Protein AF-A0A967WG06-F1 (afdb_monomer)

Secondary structure (DSSP, 8-state):
-HHHHHHHHHHHHHHHH-TTS-HHHHHHHHHHHHHHHH-TTS-HHHHHHHHHHHHHHHHHHHHHTTSTT-

Radius of gyration: 13.31 Å; Cα contacts (8 Å, |Δi|>4): 32; cha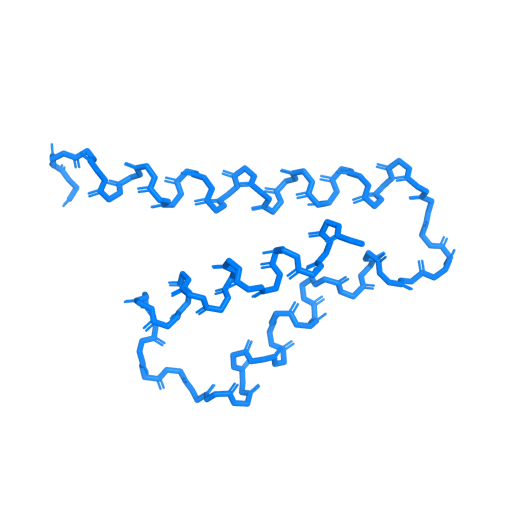ins: 1; bounding box: 40×15×35 Å

Nearest PDB structures (foldseek):
  8j5t-assembly1_D  TM=5.555E-01  e=4.656E+00  Mycobacterium tuberculosis H37Rv

Foldseek 3Di:
DLLVVLLVLQLVLCCVVPVVDDPVNSNVVSCVLLVLLVDPPRDPVRNVVSSVVSVVVSVCSVVVVVDPDD

Solvent-accessible surface area (backbone atoms only — not comparable to full-atom values): 4171 Å² total; per-residue (Å²): 110,71,66,58,57,47,50,55,50,51,51,55,55,42,51,73,76,41,66,86,54,52,73,64,62,50,48,50,52,50,50,62,73,46,42,60,68,70,38,85,86,51,54,70,70,58,34,50,52,51,56,51,50,54,50,51,54,52,50,50,57,58,50,57,76,71,49,91,86,125

pLDDT: mean 91.94, std 9.08, range [52.28, 97.94]

Mean predicted aligned error: 3.81 Å

St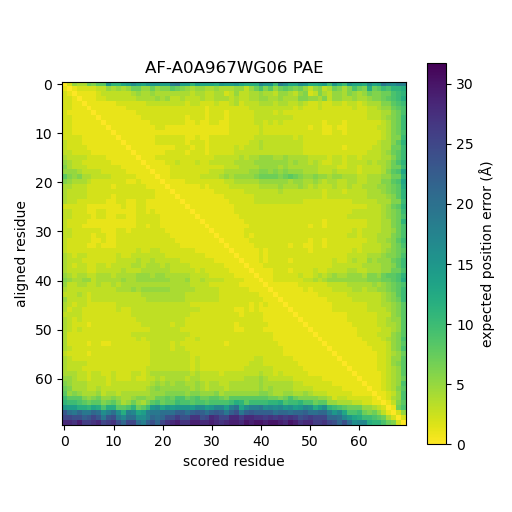ructure (mmCIF, N/CA/C/O backbone):
data_AF-A0A967WG06-F1
#
_entry.id   AF-A0A967WG06-F1
#
loop_
_atom_site.group_PDB
_atom_site.id
_atom_site.type_symbol
_atom_site.label_atom_id
_atom_site.label_alt_id
_atom_site.label_comp_id
_atom_site.label_asym_id
_atom_site.label_entity_id
_atom_site.label_seq_id
_atom_site.pdbx_PDB_ins_code
_atom_site.Cartn_x
_atom_site.Cartn_y
_atom_site.Cartn_z
_atom_site.occupancy
_atom_site.B_iso_or_equiv
_atom_site.auth_seq_id
_atom_site.auth_comp_id
_atom_site.auth_asym_id
_atom_site.auth_atom_id
_atom_site.pdbx_PDB_model_num
ATOM 1 N N . GLN A 1 1 ? 5.875 10.262 -6.746 1.00 72.19 1 GLN A N 1
ATOM 2 C CA . GLN A 1 1 ? 4.754 11.102 -6.265 1.00 72.19 1 GLN A CA 1
ATOM 3 C C . GLN A 1 1 ? 3.511 10.278 -5.917 1.00 72.19 1 GLN A C 1
ATOM 5 O O . GLN A 1 1 ? 3.054 10.391 -4.793 1.00 72.19 1 GLN A O 1
ATOM 10 N N . ALA A 1 2 ? 3.004 9.396 -6.793 1.00 76.75 2 ALA A N 1
ATOM 11 C CA . ALA A 1 2 ? 1.849 8.534 -6.472 1.00 76.75 2 ALA A CA 1
ATOM 12 C C . ALA A 1 2 ? 2.072 7.589 -5.269 1.00 76.75 2 ALA A C 1
ATOM 14 O O . ALA A 1 2 ? 1.201 7.489 -4.413 1.00 76.75 2 ALA A O 1
ATOM 15 N N . ALA A 1 3 ? 3.249 6.957 -5.165 1.00 80.38 3 ALA A N 1
ATOM 16 C CA . ALA A 1 3 ? 3.589 6.103 -4.022 1.00 80.38 3 ALA A CA 1
ATOM 17 C C . ALA A 1 3 ? 3.539 6.860 -2.680 1.00 80.38 3 ALA A C 1
ATOM 19 O O . ALA A 1 3 ? 2.980 6.343 -1.728 1.00 80.38 3 ALA A O 1
ATOM 20 N N . TRP A 1 4 ? 4.007 8.116 -2.638 1.00 85.94 4 TRP A N 1
ATOM 21 C CA . TRP A 1 4 ? 3.940 8.962 -1.436 1.00 85.94 4 TRP A CA 1
ATOM 22 C C . TRP A 1 4 ? 2.498 9.207 -0.972 1.00 85.94 4 TRP A C 1
ATOM 24 O O . TRP A 1 4 ? 2.173 8.990 0.191 1.00 85.94 4 TRP A O 1
ATOM 34 N N . TYR A 1 5 ? 1.612 9.604 -1.893 1.00 90.44 5 TYR A N 1
ATOM 35 C CA . TYR A 1 5 ? 0.192 9.785 -1.570 1.00 90.44 5 TYR A CA 1
ATOM 36 C C . TYR A 1 5 ? -0.458 8.489 -1.077 1.00 90.44 5 TYR A C 1
ATOM 38 O O . TYR A 1 5 ? -1.292 8.520 -0.173 1.00 90.44 5 TYR A O 1
ATOM 46 N N . LEU A 1 6 ? -0.072 7.348 -1.654 1.00 93.06 6 LEU A N 1
ATOM 47 C CA . LEU A 1 6 ? -0.558 6.048 -1.209 1.00 93.06 6 LEU A CA 1
ATOM 48 C C . LEU A 1 6 ? -0.028 5.682 0.178 1.00 93.06 6 LEU A C 1
ATOM 50 O O . LEU A 1 6 ? -0.812 5.167 0.967 1.00 93.06 6 LEU A O 1
ATOM 54 N N . SER A 1 7 ? 1.223 6.001 0.522 1.00 95.31 7 SER A N 1
ATOM 55 C CA . SER A 1 7 ? 1.749 5.805 1.879 1.00 95.31 7 SER A CA 1
ATOM 56 C C . SER A 1 7 ? 0.903 6.541 2.923 1.00 95.31 7 SER A C 1
ATOM 58 O O . SER A 1 7 ? 0.487 5.938 3.910 1.00 95.31 7 SER A O 1
ATOM 60 N N . GLU A 1 8 ? 0.581 7.818 2.691 1.00 95.56 8 GLU A N 1
ATOM 61 C CA . GLU A 1 8 ? -0.253 8.607 3.611 1.00 95.56 8 GLU A CA 1
ATOM 62 C C . GLU A 1 8 ? -1.685 8.060 3.717 1.00 95.56 8 GLU A C 1
ATOM 64 O O . GLU A 1 8 ? -2.247 7.973 4.812 1.00 95.56 8 GLU A O 1
ATOM 69 N N . ALA A 1 9 ? -2.285 7.676 2.587 1.00 95.12 9 ALA A N 1
ATOM 70 C CA . ALA A 1 9 ? -3.634 7.118 2.561 1.00 95.12 9 ALA A CA 1
ATOM 71 C C . ALA A 1 9 ? -3.706 5.753 3.267 1.00 95.12 9 ALA A C 1
ATOM 73 O O . ALA A 1 9 ? -4.627 5.518 4.050 1.00 95.12 9 ALA A O 1
ATOM 74 N N . LEU A 1 10 ? -2.719 4.880 3.038 1.00 96.12 10 LEU A N 1
ATOM 75 C CA . LEU A 1 10 ? -2.590 3.588 3.717 1.00 96.12 10 LEU A CA 1
ATOM 76 C C . LEU A 1 10 ? -2.383 3.769 5.220 1.00 96.12 10 LEU A C 1
ATOM 78 O O . LEU A 1 10 ? -3.000 3.051 6.007 1.00 96.12 10 LEU A O 1
ATOM 82 N N . TRP A 1 11 ? -1.568 4.743 5.632 1.00 96.88 11 TRP A N 1
ATOM 83 C CA . TRP A 1 11 ? -1.361 5.058 7.044 1.00 96.88 11 TRP A CA 1
ATOM 84 C C . TRP A 1 11 ? -2.673 5.431 7.733 1.00 96.88 11 TRP A C 1
ATOM 86 O O . TRP A 1 11 ? -3.033 4.837 8.745 1.00 96.88 11 TRP A O 1
ATOM 96 N N . ARG A 1 12 ? -3.433 6.367 7.152 1.00 95.19 12 ARG A N 1
ATOM 97 C CA . ARG A 1 12 ? -4.731 6.785 7.706 1.00 95.19 12 ARG A CA 1
ATOM 98 C C . ARG A 1 12 ? -5.711 5.617 7.763 1.00 95.19 12 ARG A C 1
ATOM 100 O O . ARG A 1 12 ? -6.234 5.315 8.832 1.00 95.19 12 ARG A O 1
ATOM 107 N N . ALA A 1 13 ? -5.893 4.912 6.647 1.00 94.19 13 ALA A N 1
ATOM 108 C CA . ALA A 1 13 ? -6.824 3.790 6.572 1.00 94.19 13 ALA A CA 1
ATOM 109 C C . ALA A 1 13 ? -6.493 2.689 7.595 1.00 94.19 13 ALA A C 1
ATOM 111 O O . ALA A 1 13 ? -7.390 2.202 8.282 1.00 94.19 13 ALA A O 1
ATOM 112 N N . SER A 1 14 ? -5.214 2.329 7.732 1.00 94.94 14 SER A N 1
ATOM 113 C CA . SER A 1 14 ? -4.766 1.309 8.687 1.00 94.94 14 SER A CA 1
ATOM 114 C C . SER A 1 14 ? -4.841 1.779 10.139 1.00 94.94 14 SER A C 1
ATOM 116 O O . SER A 1 14 ? -5.204 0.978 10.991 1.00 94.94 14 SER A O 1
ATOM 118 N N . SER A 1 15 ? -4.583 3.057 10.439 1.00 95.62 15 SER A N 1
ATOM 119 C CA . SER A 1 15 ? -4.757 3.601 11.797 1.00 95.62 15 SER A CA 1
ATOM 120 C C . SER A 1 15 ? -6.205 3.519 12.293 1.00 95.62 15 SER A C 1
ATOM 122 O O . SER A 1 15 ? -6.443 3.334 13.480 1.00 95.62 15 SER A O 1
ATOM 124 N N . GLU A 1 16 ? -7.173 3.597 11.378 1.00 92.69 16 GLU A N 1
ATOM 125 C CA . GLU A 1 16 ? -8.599 3.508 11.699 1.00 92.69 16 GLU A CA 1
ATOM 126 C C . GLU A 1 16 ? -9.094 2.054 11.783 1.00 92.69 16 GLU A C 1
ATOM 128 O O . GLU A 1 16 ? -9.976 1.752 12.580 1.00 92.69 16 GLU A O 1
ATOM 133 N N . MET A 1 17 ? -8.562 1.151 10.951 1.00 90.94 17 MET A N 1
ATOM 134 C CA . MET A 1 17 ? -9.010 -0.254 10.881 1.00 90.94 17 MET A CA 1
ATOM 135 C C . MET A 1 17 ? -8.272 -1.180 11.838 1.00 90.94 17 MET A C 1
ATOM 137 O O . MET A 1 17 ? -8.805 -2.214 12.224 1.00 90.94 17 MET A O 1
ATOM 141 N N . GLN A 1 18 ? -7.025 -0.843 12.148 1.00 93.88 18 GLN A N 1
ATOM 142 C CA . GLN A 1 18 ? -6.125 -1.616 12.993 1.00 93.88 18 GLN A CA 1
ATOM 143 C C . GLN A 1 18 ? -5.451 -0.647 13.975 1.00 93.88 18 GLN A C 1
ATOM 145 O O . GLN A 1 18 ? -4.256 -0.358 13.838 1.00 93.88 18 GLN A O 1
ATOM 150 N N . PRO A 1 19 ? -6.220 -0.076 14.924 1.00 95.12 19 PRO A N 1
ATOM 151 C CA . PRO A 1 19 ? -5.694 0.900 15.877 1.00 95.12 19 PRO A CA 1
ATOM 152 C C . PRO A 1 19 ? -4.604 0.300 16.773 1.00 95.12 19 PRO A C 1
ATOM 154 O O . PRO A 1 19 ? -3.649 0.995 17.103 1.00 95.12 19 PRO A O 1
ATOM 157 N N . ASP A 1 20 ? -4.712 -0.994 17.079 1.00 96.94 20 ASP A N 1
ATOM 158 C CA . ASP A 1 20 ? -3.782 -1.724 17.949 1.00 96.94 20 ASP A CA 1
ATOM 159 C C . ASP A 1 20 ? -2.503 -2.185 17.229 1.00 96.94 20 ASP A C 1
ATOM 161 O O . ASP A 1 20 ? -1.622 -2.761 17.857 1.00 96.94 20 ASP A O 1
ATOM 165 N N . LEU A 1 21 ? -2.395 -1.964 15.911 1.00 96.50 21 LEU A N 1
ATOM 166 C CA . LEU A 1 21 ? -1.169 -2.265 15.175 1.00 96.50 21 LEU A CA 1
ATOM 167 C C . LEU A 1 21 ? -0.090 -1.247 15.551 1.00 96.50 21 LEU A C 1
ATOM 169 O O . LEU A 1 21 ? -0.313 -0.030 15.444 1.00 96.50 21 LEU A O 1
ATOM 173 N N . GLU A 1 22 ? 1.086 -1.739 15.936 1.00 97.69 22 GLU A N 1
ATOM 174 C CA . GLU A 1 22 ? 2.181 -0.870 16.344 1.00 97.69 22 GLU A CA 1
ATOM 175 C C . GLU A 1 22 ? 2.610 0.046 15.181 1.00 97.69 22 GLU A C 1
ATOM 177 O O . GLU A 1 22 ? 2.599 -0.360 14.012 1.00 97.69 22 GLU A O 1
ATOM 182 N N . PRO A 1 23 ? 2.978 1.313 15.452 1.00 96.44 23 PRO A N 1
ATOM 183 C CA . PRO A 1 23 ? 3.361 2.262 14.408 1.00 96.44 23 PRO A CA 1
ATOM 184 C C . PRO A 1 23 ? 4.485 1.770 13.487 1.00 96.44 23 PRO A C 1
ATOM 186 O O . PRO A 1 23 ? 4.445 2.047 12.288 1.00 96.44 23 PRO A O 1
ATOM 189 N N . GLU A 1 24 ? 5.463 1.049 14.038 1.00 97.25 24 GLU A N 1
ATOM 190 C CA . GLU A 1 24 ? 6.597 0.501 13.289 1.00 97.25 24 GLU A CA 1
ATOM 191 C C . GLU A 1 24 ? 6.152 -0.626 12.352 1.00 97.25 24 GLU A C 1
ATOM 193 O O . GLU A 1 24 ? 6.375 -0.534 11.148 1.00 97.25 24 GLU A O 1
ATOM 198 N N . GLU A 1 25 ? 5.397 -1.601 12.860 1.00 97.81 25 GLU A N 1
ATOM 199 C CA . GLU A 1 25 ? 4.834 -2.698 12.061 1.00 97.81 25 GLU A CA 1
ATOM 200 C C . GLU A 1 25 ? 3.916 -2.174 10.943 1.00 97.81 25 GLU A C 1
ATOM 202 O O . GLU A 1 25 ? 3.959 -2.642 9.801 1.00 97.81 25 GLU A O 1
ATOM 207 N N . ARG A 1 26 ? 3.113 -1.141 11.237 1.00 97.75 26 ARG A N 1
ATOM 208 C CA . ARG A 1 26 ? 2.284 -0.450 10.238 1.00 97.75 26 ARG A CA 1
ATOM 209 C C . ARG A 1 26 ? 3.143 0.160 9.136 1.00 97.75 26 ARG A C 1
ATOM 211 O O . ARG A 1 26 ? 2.812 0.034 7.955 1.00 97.75 26 ARG A O 1
ATOM 218 N N . TRP A 1 27 ? 4.217 0.850 9.511 1.00 97.44 27 TRP A N 1
ATOM 219 C CA . TRP A 1 27 ? 5.109 1.480 8.547 1.00 97.44 27 TRP A CA 1
ATOM 220 C C . TRP A 1 27 ? 5.829 0.441 7.687 1.00 97.44 27 TRP A C 1
ATOM 222 O O . TRP A 1 27 ? 5.839 0.569 6.464 1.00 97.44 27 TRP A O 1
ATOM 232 N N . GLU A 1 28 ? 6.349 -0.624 8.293 1.00 97.94 28 GLU A N 1
ATOM 233 C CA . GLU A 1 28 ? 6.993 -1.729 7.583 1.00 97.94 28 GLU A CA 1
ATOM 234 C C . GLU A 1 28 ? 6.051 -2.385 6.571 1.00 97.94 28 GLU A C 1
ATOM 236 O O . GLU A 1 28 ? 6.434 -2.589 5.419 1.00 97.94 28 GLU A O 1
ATOM 241 N N . ALA A 1 29 ? 4.795 -2.634 6.949 1.00 97.06 29 ALA A N 1
ATOM 242 C CA . ALA A 1 29 ? 3.796 -3.194 6.045 1.00 97.06 29 ALA A CA 1
ATOM 243 C C . ALA A 1 29 ? 3.510 -2.276 4.843 1.00 97.06 29 ALA A C 1
ATOM 245 O O . ALA A 1 29 ? 3.414 -2.745 3.705 1.00 97.06 29 ALA A O 1
ATOM 246 N N . ILE A 1 30 ? 3.408 -0.961 5.068 1.00 96.88 30 ILE A N 1
ATOM 247 C CA . ILE A 1 30 ? 3.203 0.030 3.999 1.00 96.88 30 ILE A CA 1
ATOM 248 C C . ILE A 1 30 ? 4.407 0.063 3.055 1.00 96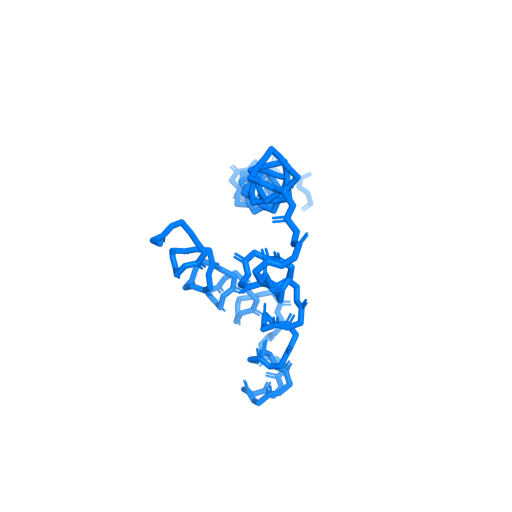.88 30 ILE A C 1
ATOM 250 O O . ILE A 1 30 ? 4.238 0.057 1.833 1.00 96.88 30 ILE A O 1
ATOM 254 N N . GLN A 1 31 ? 5.618 0.061 3.610 1.00 96.38 31 GLN A N 1
ATOM 255 C CA . GLN A 1 31 ? 6.852 0.073 2.833 1.00 96.38 31 GLN A CA 1
ATOM 256 C C . GLN A 1 31 ? 7.014 -1.216 2.024 1.00 96.38 31 GLN A C 1
ATOM 258 O O . GLN A 1 31 ? 7.343 -1.148 0.842 1.00 96.38 31 GLN A O 1
ATOM 263 N N . ALA A 1 32 ? 6.714 -2.375 2.613 1.00 96.50 32 ALA A N 1
ATOM 264 C CA . ALA A 1 32 ? 6.745 -3.660 1.922 1.00 96.50 32 ALA A CA 1
ATOM 265 C C . ALA A 1 32 ? 5.742 -3.704 0.759 1.00 96.50 32 ALA A C 1
ATOM 267 O O . ALA A 1 32 ? 6.085 -4.140 -0.340 1.00 96.50 32 ALA A O 1
ATOM 268 N N . LEU A 1 33 ? 4.525 -3.190 0.964 1.00 95.75 33 LEU A N 1
ATOM 269 C CA . LEU A 1 33 ? 3.497 -3.129 -0.076 1.00 95.75 33 LEU A CA 1
ATOM 270 C C . LEU A 1 33 ? 3.902 -2.222 -1.252 1.00 95.75 33 LEU A C 1
ATOM 272 O O . LEU A 1 33 ? 3.573 -2.512 -2.404 1.00 95.75 33 LEU A O 1
ATOM 276 N N . LEU A 1 34 ? 4.606 -1.122 -0.973 1.00 96.25 34 LEU A N 1
ATOM 277 C CA . LEU A 1 34 ? 5.028 -0.142 -1.976 1.00 96.25 34 LEU A CA 1
ATOM 278 C C . LEU A 1 34 ? 6.434 -0.391 -2.534 1.00 96.25 34 LEU A C 1
ATOM 280 O O . LEU A 1 34 ? 6.818 0.280 -3.493 1.00 96.25 34 LEU A O 1
ATOM 284 N N . ALA A 1 35 ? 7.183 -1.360 -2.002 1.00 95.69 35 ALA A N 1
ATOM 285 C CA . ALA A 1 35 ? 8.555 -1.648 -2.416 1.00 95.69 35 ALA A CA 1
ATOM 286 C C . ALA A 1 35 ? 8.724 -1.785 -3.945 1.00 95.69 35 ALA A C 1
ATOM 288 O O . ALA A 1 35 ? 9.606 -1.116 -4.491 1.00 95.69 35 ALA A O 1
ATOM 289 N N . PRO A 1 36 ? 7.851 -2.502 -4.689 1.00 94.44 36 PRO A N 1
ATOM 290 C CA . PRO A 1 36 ? 8.020 -2.633 -6.140 1.00 94.44 36 PRO A CA 1
ATOM 291 C C . PRO A 1 36 ? 7.829 -1.313 -6.906 1.00 94.44 36 PRO A C 1
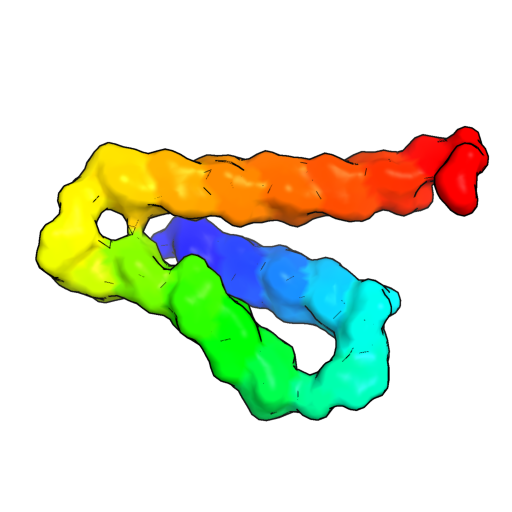ATOM 293 O O . PRO A 1 36 ? 8.310 -1.158 -8.025 1.00 94.44 36 PRO A O 1
ATOM 296 N N . ALA A 1 37 ? 7.143 -0.325 -6.321 1.00 93.75 37 ALA A N 1
ATOM 297 C CA . ALA A 1 37 ? 7.004 0.997 -6.929 1.00 93.75 37 ALA A CA 1
ATOM 298 C C . ALA A 1 37 ? 8.304 1.817 -6.866 1.00 93.75 37 ALA A C 1
ATOM 300 O O . ALA A 1 37 ? 8.476 2.751 -7.655 1.00 93.75 37 ALA A O 1
ATOM 301 N N . HIS A 1 38 ? 9.204 1.466 -5.945 1.00 92.00 38 HIS A N 1
ATOM 302 C CA . HIS A 1 38 ? 10.508 2.097 -5.750 1.00 92.00 38 HIS A CA 1
ATOM 303 C C . HIS A 1 38 ? 11.659 1.316 -6.390 1.00 92.00 38 HIS A C 1
ATOM 305 O O . HIS A 1 38 ? 12.732 1.882 -6.588 1.00 92.00 38 HIS A O 1
ATOM 311 N N . ASP A 1 39 ? 11.425 0.056 -6.745 1.00 94.81 39 ASP A N 1
ATOM 312 C CA . ASP A 1 39 ? 12.411 -0.811 -7.377 1.00 94.81 39 ASP A CA 1
ATOM 313 C C . ASP A 1 39 ? 12.745 -0.320 -8.802 1.00 94.81 39 ASP A C 1
ATOM 315 O O . ASP A 1 39 ? 11.841 -0.230 -9.642 1.00 94.81 39 ASP A O 1
ATOM 319 N N . PRO A 1 40 ? 14.004 0.041 -9.116 1.00 93.88 40 PRO A N 1
ATOM 320 C CA . PRO A 1 40 ? 14.389 0.482 -10.455 1.00 93.88 40 PRO A CA 1
ATOM 321 C C . PRO A 1 40 ? 14.208 -0.601 -11.527 1.00 93.88 40 PRO A C 1
ATOM 323 O O . PRO A 1 40 ? 13.949 -0.242 -12.676 1.00 93.88 40 PRO A O 1
ATOM 326 N N . ASP A 1 41 ? 14.260 -1.880 -11.156 1.00 97.25 41 ASP A N 1
ATOM 327 C CA . ASP A 1 41 ? 14.212 -3.012 -12.081 1.00 97.25 41 ASP A CA 1
ATOM 328 C C . ASP A 1 41 ? 12.779 -3.370 -12.502 1.00 97.25 41 ASP A C 1
ATOM 330 O O . ASP A 1 41 ? 12.574 -4.040 -13.515 1.00 97.25 41 ASP A O 1
ATOM 334 N N . VAL A 1 42 ? 11.766 -2.869 -11.786 1.00 95.62 42 VAL A N 1
ATOM 335 C CA . VAL A 1 42 ? 10.358 -3.081 -12.147 1.00 95.62 42 VAL A CA 1
ATOM 336 C C . VAL A 1 42 ? 9.945 -2.133 -13.290 1.00 95.62 42 VAL A C 1
ATOM 338 O O . VAL A 1 42 ? 10.039 -0.901 -13.150 1.00 95.62 42 VAL A O 1
ATOM 341 N N . PRO A 1 43 ? 9.425 -2.656 -14.417 1.00 97.25 43 PRO A N 1
ATOM 342 C CA . PRO A 1 43 ? 8.943 -1.849 -15.532 1.00 97.25 43 PRO A CA 1
ATOM 343 C C . PRO A 1 43 ? 7.844 -0.853 -15.141 1.00 97.25 43 PRO A C 1
ATOM 345 O O . PRO A 1 43 ? 6.954 -1.132 -14.337 1.00 97.25 43 PRO A O 1
ATOM 348 N N . ALA A 1 44 ? 7.853 0.326 -15.770 1.00 94.56 44 ALA A N 1
ATOM 349 C CA . ALA A 1 44 ? 6.874 1.380 -15.494 1.00 94.56 44 ALA A CA 1
ATOM 350 C C . ALA A 1 44 ? 5.393 0.941 -15.620 1.00 94.56 44 ALA A C 1
ATOM 352 O O . ALA A 1 44 ? 4.598 1.352 -14.770 1.00 94.56 44 ALA A O 1
ATOM 353 N N . PRO A 1 45 ? 4.989 0.101 -16.600 1.00 96.31 45 PRO A N 1
ATOM 354 C CA . PRO A 1 45 ? 3.614 -0.398 -16.674 1.00 96.31 45 PRO A CA 1
ATOM 355 C C . PRO A 1 45 ? 3.213 -1.248 -15.463 1.00 96.31 45 PRO A C 1
ATOM 357 O O . PRO A 1 45 ? 2.092 -1.137 -14.974 1.00 96.31 45 PRO A O 1
ATOM 360 N N . GLU A 1 46 ? 4.135 -2.058 -14.944 1.00 96.19 46 GLU A N 1
ATOM 361 C CA . GLU A 1 46 ? 3.899 -2.919 -13.782 1.00 96.19 46 GLU A CA 1
ATOM 362 C C . GLU A 1 46 ? 3.782 -2.091 -12.501 1.00 96.19 46 GLU A C 1
ATOM 364 O O . GLU A 1 46 ? 2.854 -2.292 -11.716 1.00 96.19 46 GLU A O 1
ATOM 369 N N . LYS A 1 47 ? 4.632 -1.065 -12.347 1.00 95.56 47 LYS A N 1
ATOM 370 C CA . LYS A 1 47 ? 4.495 -0.060 -11.278 1.00 95.56 47 LYS A CA 1
ATOM 371 C C . LYS A 1 47 ? 3.127 0.615 -11.321 1.00 95.56 47 LYS A C 1
ATOM 373 O O . LYS A 1 47 ? 2.466 0.748 -10.294 1.00 95.56 47 LYS A O 1
ATOM 378 N N . ALA A 1 48 ? 2.690 1.038 -12.507 1.00 95.25 48 ALA A N 1
ATOM 379 C CA . ALA A 1 48 ? 1.397 1.690 -12.681 1.00 95.25 48 ALA A CA 1
ATOM 380 C C . ALA A 1 48 ? 0.231 0.750 -12.333 1.00 95.25 48 ALA A C 1
ATOM 382 O O . ALA A 1 48 ? -0.703 1.170 -11.648 1.00 95.25 48 ALA A O 1
ATOM 383 N N . LEU A 1 49 ? 0.306 -0.519 -12.745 1.00 96.56 49 LEU A N 1
ATOM 384 C CA . LEU A 1 49 ? -0.693 -1.535 -12.419 1.00 96.56 49 LEU A CA 1
ATOM 385 C C . LEU A 1 49 ? -0.786 -1.769 -10.905 1.00 96.56 49 LEU A C 1
ATOM 387 O O . LEU A 1 49 ? -1.889 -1.761 -10.357 1.00 96.56 49 LEU A O 1
ATOM 391 N N . LEU A 1 50 ? 0.355 -1.923 -10.226 1.00 95.44 50 LEU A N 1
ATOM 392 C CA . LEU A 1 50 ? 0.417 -2.094 -8.773 1.00 95.44 50 LEU A CA 1
ATOM 393 C C . LEU A 1 50 ? -0.211 -0.903 -8.044 1.00 95.44 50 LEU A C 1
ATOM 395 O O . LEU A 1 50 ? -1.134 -1.075 -7.247 1.00 95.44 50 LEU A O 1
ATOM 399 N N . LEU A 1 51 ? 0.262 0.311 -8.337 1.00 95.62 51 LEU A N 1
ATOM 400 C CA . LEU A 1 51 ? -0.221 1.527 -7.680 1.00 95.62 51 LEU A CA 1
ATOM 401 C C . LEU A 1 51 ? -1.713 1.750 -7.953 1.00 95.62 51 LEU A C 1
ATOM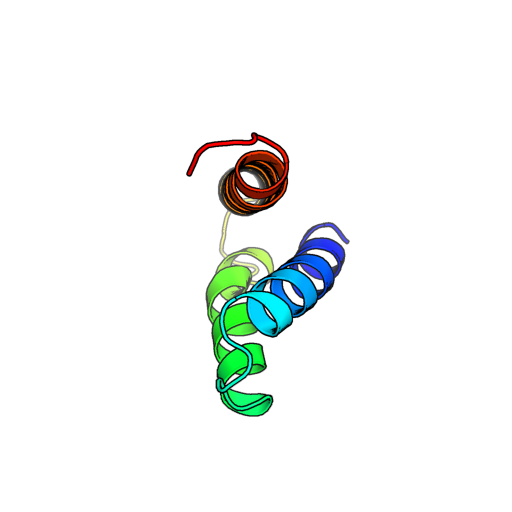 403 O O . LEU A 1 51 ? -2.462 2.098 -7.040 1.00 95.62 51 LEU A O 1
ATOM 407 N N . GLY A 1 52 ? -2.165 1.484 -9.182 1.00 96.50 52 GLY A N 1
ATOM 408 C CA . GLY A 1 52 ? -3.579 1.524 -9.543 1.00 96.50 52 GLY A CA 1
ATOM 409 C C . GLY A 1 52 ? -4.410 0.521 -8.743 1.00 96.50 52 GLY A C 1
ATOM 410 O O . GLY A 1 52 ? -5.487 0.865 -8.256 1.00 96.50 52 GLY A O 1
ATOM 411 N N . ARG A 1 53 ? -3.905 -0.702 -8.540 1.00 96.94 53 ARG A N 1
ATOM 412 C CA . ARG A 1 53 ? -4.616 -1.731 -7.777 1.00 96.94 53 ARG A CA 1
ATOM 413 C C . ARG A 1 53 ? -4.716 -1.393 -6.291 1.00 96.94 53 ARG A C 1
ATOM 415 O O . ARG A 1 53 ? -5.790 -1.551 -5.713 1.00 96.94 53 ARG A O 1
ATOM 422 N N . ILE A 1 54 ? -3.639 -0.891 -5.690 1.00 96.19 54 ILE A N 1
ATOM 423 C CA . ILE A 1 54 ? -3.637 -0.429 -4.293 1.00 96.19 54 ILE A CA 1
ATOM 424 C C . ILE A 1 54 ? -4.63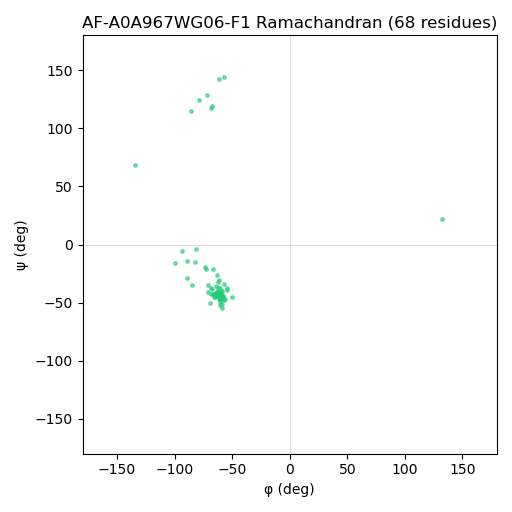9 0.718 -4.125 1.00 96.19 54 ILE A C 1
ATOM 426 O O . ILE A 1 54 ? -5.460 0.693 -3.208 1.00 96.19 54 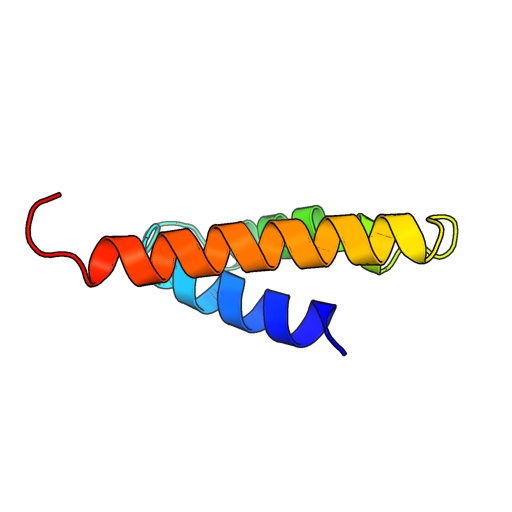ILE A O 1
ATOM 430 N N . PHE A 1 55 ? -4.633 1.684 -5.047 1.00 95.50 55 PHE A N 1
ATOM 431 C CA . PHE A 1 55 ? -5.582 2.793 -5.029 1.00 95.50 55 PHE A CA 1
ATOM 432 C C . PHE A 1 55 ? -7.041 2.318 -5.104 1.00 95.50 55 PHE A C 1
ATOM 434 O O . PHE A 1 55 ? -7.878 2.771 -4.328 1.00 95.50 55 PHE A O 1
ATOM 441 N N . GLN A 1 56 ? -7.352 1.369 -5.993 1.00 96.44 56 GLN A N 1
ATOM 442 C CA . GLN A 1 56 ? -8.696 0.793 -6.102 1.00 96.44 56 GLN A CA 1
ATOM 443 C C . GLN A 1 56 ? -9.153 0.126 -4.798 1.00 96.44 56 GLN A C 1
ATOM 445 O O . GLN A 1 56 ? -10.296 0.317 -4.388 1.00 96.44 56 GLN A O 1
ATOM 450 N N . LEU A 1 57 ? -8.282 -0.644 -4.139 1.00 95.06 57 LEU A N 1
ATOM 451 C CA . LEU A 1 57 ? -8.610 -1.319 -2.879 1.00 95.06 57 LEU A CA 1
ATOM 452 C C . LEU A 1 57 ? -8.857 -0.323 -1.743 1.00 95.06 57 LEU A C 1
ATOM 454 O O . LEU A 1 57 ? -9.828 -0.474 -1.000 1.00 95.06 57 LEU A O 1
ATOM 458 N N . LEU A 1 58 ? -8.033 0.721 -1.644 1.00 93.81 58 LEU A N 1
ATOM 459 C CA . LEU A 1 58 ? -8.265 1.824 -0.712 1.00 93.81 58 LEU A CA 1
ATOM 460 C C . LEU A 1 58 ? -9.606 2.506 -0.979 1.00 93.81 58 LEU A C 1
ATOM 462 O O . LEU A 1 58 ? -10.383 2.703 -0.050 1.00 93.81 58 LEU A O 1
ATOM 466 N N . LEU A 1 59 ? -9.910 2.809 -2.244 1.00 93.56 59 LEU A N 1
ATOM 467 C CA . LEU A 1 59 ? -11.164 3.455 -2.621 1.00 93.56 59 LEU A CA 1
ATOM 468 C C . LEU A 1 59 ? -12.376 2.602 -2.230 1.00 93.56 59 LEU A C 1
ATOM 470 O O . LEU A 1 59 ? -13.310 3.116 -1.623 1.00 93.56 59 LEU A O 1
ATOM 474 N N . ILE A 1 60 ? -12.345 1.300 -2.526 1.00 94.25 60 ILE A N 1
ATOM 475 C CA . ILE A 1 60 ? -13.399 0.357 -2.127 1.00 94.25 60 ILE A CA 1
ATOM 476 C C . ILE A 1 60 ? -13.546 0.334 -0.604 1.00 94.25 60 ILE A C 1
ATOM 478 O O . ILE A 1 60 ? -14.663 0.386 -0.101 1.00 94.25 60 ILE A O 1
ATOM 482 N N . THR A 1 61 ? -12.433 0.314 0.130 1.00 90.44 61 THR A N 1
ATOM 483 C CA . THR A 1 61 ? -12.430 0.311 1.599 1.00 90.44 61 THR A CA 1
ATOM 484 C C . THR A 1 61 ? -13.053 1.585 2.169 1.00 90.44 61 THR A C 1
ATOM 486 O O . THR A 1 61 ? -13.862 1.512 3.090 1.00 90.44 61 THR A O 1
ATOM 489 N N . CYS A 1 62 ? -12.729 2.753 1.608 1.00 88.31 62 CYS A N 1
ATOM 490 C CA . CYS A 1 62 ? -13.340 4.021 2.003 1.00 88.31 62 CYS A CA 1
ATOM 491 C C . CYS A 1 62 ? -14.840 4.054 1.681 1.00 88.31 62 CYS A C 1
ATOM 493 O O . CYS A 1 62 ? -15.637 4.458 2.523 1.00 88.31 62 CYS A O 1
ATOM 495 N N . LEU A 1 63 ? -15.233 3.613 0.482 1.00 90.00 63 LEU A N 1
ATOM 496 C CA . LEU A 1 63 ? -16.631 3.614 0.046 1.00 90.00 63 LEU A CA 1
ATOM 497 C C . LEU A 1 63 ? -17.491 2.627 0.839 1.00 90.00 63 LEU A C 1
ATOM 499 O O . LEU A 1 63 ? -18.620 2.965 1.180 1.00 90.00 63 LEU A O 1
ATOM 503 N N . ALA A 1 64 ? -16.967 1.448 1.181 1.00 88.69 64 ALA A N 1
ATOM 504 C CA . ALA A 1 64 ? -17.687 0.448 1.970 1.00 88.69 64 ALA A CA 1
ATOM 505 C C . ALA A 1 64 ? -18.153 1.003 3.326 1.00 88.69 64 ALA A C 1
ATOM 507 O O . ALA A 1 64 ? -19.243 0.676 3.778 1.00 88.69 64 ALA A O 1
ATOM 508 N N . ARG A 1 65 ? -17.383 1.912 3.938 1.00 82.31 65 ARG A N 1
ATOM 509 C CA . ARG A 1 65 ? -17.769 2.572 5.198 1.00 82.31 65 ARG A CA 1
ATOM 510 C C . ARG A 1 65 ? -18.865 3.625 5.042 1.00 82.31 65 ARG A C 1
ATOM 512 O O . ARG A 1 65 ? -19.483 4.004 6.031 1.00 82.31 65 ARG A O 1
ATOM 519 N N . LEU A 1 66 ? -19.080 4.129 3.828 1.00 83.12 66 LEU A N 1
ATOM 520 C CA . LEU A 1 66 ? -20.106 5.132 3.533 1.00 83.12 66 LEU A CA 1
ATOM 521 C C . LEU A 1 66 ? -21.451 4.502 3.166 1.0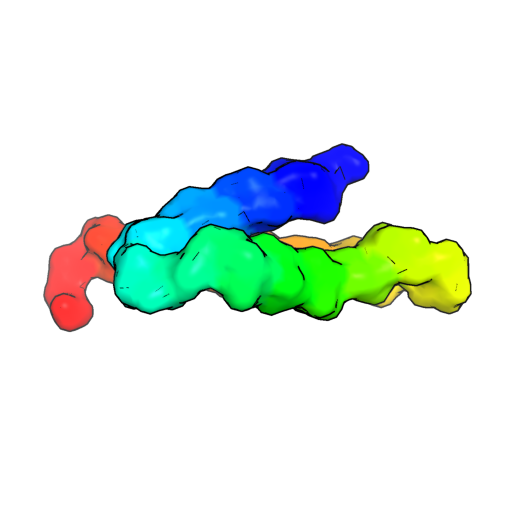0 83.12 66 LEU A C 1
ATOM 523 O O . LEU A 1 66 ? -22.460 5.204 3.146 1.00 83.12 66 LEU A O 1
ATOM 527 N N . VAL A 1 67 ? -21.479 3.202 2.865 1.00 78.75 67 VAL A N 1
ATOM 528 C CA . VAL A 1 67 ? -22.718 2.484 2.571 1.00 78.75 67 VAL A CA 1
ATOM 529 C C . VAL A 1 67 ? -23.336 2.014 3.894 1.00 78.75 67 VAL A C 1
ATOM 531 O O . VAL A 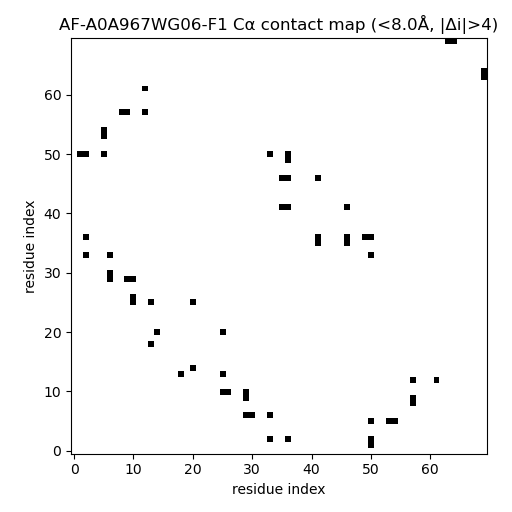1 67 ? -22.747 1.174 4.575 1.00 78.75 67 VAL A O 1
ATOM 534 N N . PRO A 1 68 ? -24.518 2.523 4.288 1.00 55.16 68 PRO A N 1
ATOM 535 C CA . PRO A 1 68 ? -25.197 2.040 5.482 1.00 55.16 68 PRO A CA 1
ATOM 536 C C . PRO A 1 68 ? -25.685 0.603 5.250 1.00 55.16 68 PRO A C 1
ATOM 538 O O . PRO A 1 68 ? -26.521 0.372 4.377 1.00 55.16 68 PRO A O 1
ATOM 541 N N . GLY A 1 69 ? -25.169 -0.353 6.032 1.00 63.19 69 GLY A N 1
ATOM 542 C CA . GLY A 1 69 ? -25.666 -1.736 6.051 1.00 63.19 69 GLY A CA 1
ATOM 543 C C . GLY A 1 69 ? -24.630 -2.863 5.969 1.00 63.19 69 GLY A C 1
ATOM 544 O O . GLY A 1 69 ? -25.019 -3.957 5.568 1.00 63.19 69 GLY A O 1
ATOM 545 N N . SER A 1 70 ? -23.358 -2.627 6.317 1.00 52.28 70 SER A N 1
ATOM 546 C CA . SER A 1 70 ? -22.378 -3.719 6.501 1.00 52.28 70 SER A CA 1
ATOM 547 C C . SER A 1 70 ? -22.297 -4.134 7.962 1.00 52.28 70 SER A C 1
ATOM 549 O O . SER A 1 70 ? -22.222 -3.207 8.801 1.00 52.28 70 SER A O 1
#

Sequence (70 aa):
QAAWYLSEALWRASSEMQPDLEPEERWEAIQALLAPAHDPDVPAPEKALLLGRIFQLLLITCLARLVPGS